Protein AF-A0A6A7C5H7-F1 (afdb_monomer_lite)

Organism: NCBI:txid1314780

Secondary structure (DSSP, 8-state):
---PPPPHHHHHHHHTTS-HHHHHHHHHHHHHHHHHHHHHHHHHTTS--HHHHHHHHHHHHHHHHHHHHHHHHHHHHHHTTPPP----------------

Radius of gyration: 17.86 Å; chains: 1; bounding box: 60×24×42 Å

InterPro domains:
  IPR038966 Translation mach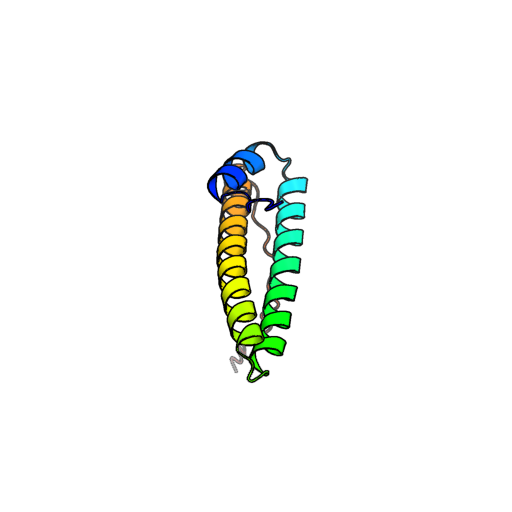inery-associated protein 17 [PTHR40422] (3-91)
  IPR060113 TMA17, alpha-helical domain [PF26729] (8-84)

Foldseek 3Di:
DDPDPQDLVNLLVVLLPDDLVVLVVLLVVLVVLLVVLVVLLVVLVVDPDPVSVVSNVVSVVVNVSSVSSNVSSCVSCVVVVHHDDDPPPPPPPDDPPDDD

Sequence (100 aa):
MSTAPISLQAFGEAITSLTSGNLFAKAAEIDNSLLHLVQSNEILAQEDDDECRLAVKENEELIKTLKKRLNLLQSEVEKRGLKWTEKESVNGEGDEGIHL

Structure (mmCIF, N/CA/C/O backbone):
data_AF-A0A6A7C5H7-F1
#
_entry.id   AF-A0A6A7C5H7-F1
#
loop_
_atom_site.group_PDB
_atom_site.id
_atom_site.type_symbol
_atom_site.label_atom_id
_atom_site.label_alt_id
_atom_site.label_comp_id
_atom_site.label_asym_id
_atom_site.label_entity_id
_atom_site.label_seq_id
_atom_site.pdbx_PDB_ins_code
_atom_site.Cartn_x
_atom_site.Cartn_y
_atom_site.Cartn_z
_atom_site.occupancy
_atom_site.B_iso_or_equiv
_atom_site.auth_seq_id
_atom_site.auth_comp_id
_atom_site.auth_asym_id
_atom_site.auth_atom_id
_atom_site.pdbx_PDB_model_num
ATOM 1 N N . MET A 1 1 ? 21.221 10.457 2.286 1.00 33.41 1 MET A N 1
ATOM 2 C CA . MET A 1 1 ? 20.410 10.295 3.511 1.00 33.41 1 MET A CA 1
ATOM 3 C C . MET A 1 1 ? 19.242 9.390 3.156 1.00 33.41 1 MET A C 1
ATOM 5 O O . MET A 1 1 ? 18.231 9.884 2.679 1.00 33.41 1 MET A O 1
ATOM 9 N N . SER A 1 2 ? 19.407 8.070 3.263 1.00 39.78 2 SER A N 1
ATOM 10 C CA . SER A 1 2 ? 18.315 7.141 2.953 1.00 39.78 2 SER A CA 1
ATOM 11 C C . SER A 1 2 ? 17.324 7.166 4.105 1.00 39.78 2 SER A C 1
ATOM 13 O O . SER A 1 2 ? 17.588 6.615 5.171 1.00 39.78 2 SER A O 1
ATOM 15 N N . THR A 1 3 ? 16.203 7.851 3.902 1.00 44.50 3 THR A N 1
ATOM 16 C CA . THR A 1 3 ? 15.008 7.630 4.711 1.00 44.50 3 THR A CA 1
ATOM 17 C C . THR A 1 3 ? 14.571 6.193 4.438 1.00 44.50 3 THR A C 1
ATOM 19 O O . THR A 1 3 ? 14.085 5.866 3.358 1.00 44.50 3 THR A O 1
ATOM 22 N N . ALA A 1 4 ? 14.915 5.281 5.348 1.00 56.69 4 ALA A N 1
ATOM 23 C CA . ALA A 1 4 ? 14.532 3.888 5.201 1.00 56.69 4 ALA A CA 1
ATOM 24 C C . ALA A 1 4 ? 12.996 3.821 5.195 1.00 56.69 4 ALA A C 1
ATOM 26 O O . ALA A 1 4 ? 12.365 4.432 6.066 1.00 56.69 4 ALA A O 1
ATOM 27 N N . PRO A 1 5 ? 12.375 3.106 4.242 1.00 68.44 5 PRO A N 1
ATOM 28 C CA . PRO A 1 5 ? 10.938 2.904 4.262 1.00 68.44 5 PRO A CA 1
ATOM 29 C C . PRO A 1 5 ? 10.520 2.330 5.618 1.00 68.44 5 PRO A C 1
ATOM 31 O O . PRO A 1 5 ? 11.097 1.349 6.088 1.00 68.44 5 PRO A O 1
ATOM 34 N N . ILE A 1 6 ? 9.516 2.941 6.252 1.00 77.94 6 ILE A N 1
ATOM 35 C CA . ILE A 1 6 ? 8.954 2.455 7.518 1.00 77.94 6 ILE A CA 1
ATOM 36 C C . ILE A 1 6 ? 8.545 0.991 7.315 1.00 77.94 6 ILE A C 1
ATOM 38 O O . ILE A 1 6 ? 7.792 0.682 6.382 1.00 77.94 6 ILE A O 1
ATOM 42 N N . SER A 1 7 ? 9.048 0.087 8.155 1.00 88.50 7 SER A N 1
ATOM 43 C CA . SER A 1 7 ? 8.732 -1.336 8.035 1.00 88.50 7 SER A CA 1
ATOM 44 C C . SER A 1 7 ? 7.225 -1.570 8.177 1.00 88.50 7 SER A C 1
ATOM 46 O O . SER A 1 7 ? 6.503 -0.778 8.788 1.00 88.50 7 SER A O 1
ATOM 48 N N . LEU A 1 8 ? 6.728 -2.676 7.615 1.00 91.12 8 LEU A N 1
ATOM 49 C CA . LEU A 1 8 ? 5.312 -3.032 7.736 1.00 91.12 8 LEU A CA 1
ATOM 50 C C . LEU A 1 8 ? 4.891 -3.184 9.210 1.00 91.12 8 LEU A C 1
ATOM 52 O O . LEU A 1 8 ? 3.791 -2.782 9.576 1.00 91.12 8 LEU A O 1
ATOM 56 N N . GLN A 1 9 ? 5.793 -3.695 10.052 1.00 91.50 9 GLN A N 1
ATOM 57 C CA . GLN A 1 9 ? 5.581 -3.816 11.493 1.00 91.50 9 GLN A CA 1
ATOM 58 C C . GLN A 1 9 ? 5.434 -2.447 12.168 1.00 91.50 9 GLN A C 1
ATOM 60 O O . GLN A 1 9 ? 4.437 -2.208 12.841 1.00 91.50 9 GLN A O 1
ATOM 65 N N . ALA A 1 10 ? 6.380 -1.530 11.941 1.00 93.06 10 ALA A N 1
ATOM 66 C CA . ALA A 1 10 ? 6.328 -0.195 12.535 1.00 93.06 10 ALA A CA 1
ATOM 67 C C . ALA A 1 10 ? 5.088 0.589 12.069 1.00 93.06 10 ALA A C 1
ATOM 69 O O . ALA A 1 10 ? 4.498 1.342 12.840 1.00 93.06 10 ALA A O 1
ATOM 70 N N . PHE A 1 11 ? 4.648 0.377 10.823 1.00 94.81 11 PHE A N 1
ATOM 71 C CA . PHE A 1 11 ? 3.381 0.920 10.336 1.00 94.81 11 PHE A CA 1
ATOM 72 C C . PHE A 1 11 ? 2.183 0.349 11.108 1.00 94.81 11 PHE A C 1
ATOM 74 O O . PHE A 1 11 ? 1.336 1.115 11.560 1.00 94.81 11 PHE A O 1
ATOM 81 N N . GLY A 1 12 ? 2.130 -0.973 11.296 1.00 94.44 12 GLY A N 1
ATOM 82 C CA . GLY A 1 12 ? 1.078 -1.644 12.064 1.00 94.44 12 GLY A CA 1
ATOM 83 C C . GLY A 1 12 ? 0.980 -1.150 13.509 1.00 94.44 12 GLY A C 1
ATOM 84 O O . GLY A 1 12 ? -0.112 -0.885 13.998 1.00 94.44 12 GLY A O 1
ATOM 85 N N . GLU A 1 13 ? 2.115 -0.952 14.176 1.00 94.69 13 GLU A N 1
ATOM 86 C CA . GLU A 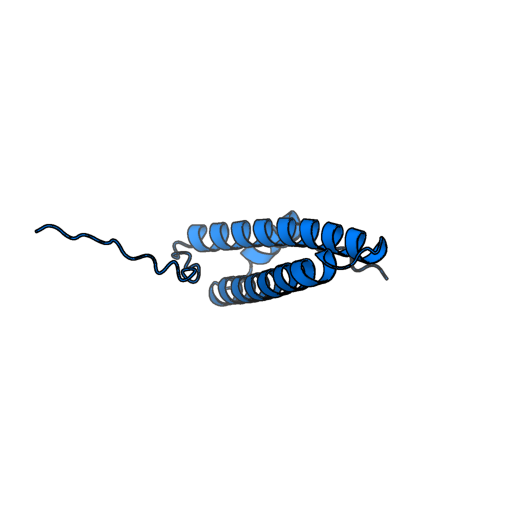1 13 ? 2.156 -0.388 15.529 1.00 94.69 13 GLU A CA 1
ATOM 87 C C . GLU A 1 13 ? 1.639 1.059 15.547 1.00 94.69 13 GLU A C 1
ATOM 89 O O . GLU A 1 13 ? 0.792 1.408 16.373 1.00 94.69 13 GLU A O 1
ATOM 94 N N . ALA A 1 14 ? 2.068 1.888 14.592 1.00 95.19 14 ALA A N 1
ATOM 95 C CA . ALA A 1 14 ? 1.673 3.292 14.521 1.00 95.19 14 ALA A CA 1
ATOM 96 C C . ALA A 1 14 ? 0.160 3.482 14.318 1.00 95.19 14 ALA A C 1
ATOM 98 O O . ALA A 1 14 ? -0.439 4.346 14.968 1.00 95.19 14 ALA A O 1
ATOM 99 N N . ILE A 1 15 ? -0.481 2.672 13.464 1.00 96.31 15 ILE A N 1
ATOM 100 C CA . ILE A 1 15 ? -1.912 2.839 13.157 1.00 96.31 15 ILE A CA 1
ATOM 101 C C . ILE A 1 15 ? -2.825 2.565 14.361 1.00 96.31 15 ILE A C 1
ATOM 103 O O . ILE A 1 15 ? -3.909 3.142 14.435 1.00 96.31 15 ILE A O 1
ATOM 107 N N . THR A 1 16 ? -2.373 1.787 15.353 1.00 95.62 16 THR A N 1
ATOM 108 C CA . THR A 1 16 ? -3.144 1.546 16.589 1.00 95.62 16 THR A CA 1
ATOM 109 C C . THR A 1 16 ? -3.415 2.829 17.380 1.00 95.62 16 THR A C 1
ATOM 111 O O . THR A 1 16 ? -4.428 2.929 18.068 1.00 95.62 16 THR A O 1
ATOM 114 N N . SER A 1 17 ? -2.550 3.840 17.239 1.00 95.12 17 SER A N 1
ATOM 115 C CA . SER A 1 17 ? -2.672 5.140 17.913 1.00 95.12 17 SER A CA 1
ATOM 116 C C . SER A 1 17 ? -3.503 6.175 17.143 1.00 95.12 17 SER A C 1
ATOM 118 O O . SER A 1 17 ? -3.828 7.235 17.680 1.00 95.12 17 SER A O 1
ATOM 120 N N . LEU A 1 18 ? -3.857 5.897 15.884 1.00 94.94 18 LEU A N 1
ATOM 121 C CA . LEU A 1 18 ? -4.602 6.831 15.040 1.00 94.94 18 LEU A CA 1
ATOM 122 C C . LEU A 1 18 ? -6.090 6.842 15.388 1.00 94.94 18 LEU A C 1
ATOM 124 O O . LEU A 1 18 ? -6.649 5.835 15.814 1.00 94.94 18 LEU A O 1
ATOM 128 N N . THR A 1 19 ? -6.768 7.960 15.132 1.00 95.94 19 THR A N 1
ATOM 129 C CA . THR A 1 19 ? -8.237 8.024 15.154 1.00 95.94 19 THR A CA 1
ATOM 130 C C . THR A 1 19 ? -8.821 7.316 13.930 1.00 95.94 19 THR A C 1
ATOM 132 O O . THR A 1 19 ? -8.155 7.183 12.905 1.00 95.94 19 THR A O 1
ATOM 135 N N . SER A 1 20 ? -10.086 6.892 13.994 1.00 92.62 20 SER A N 1
ATOM 136 C CA . SER A 1 20 ? -10.732 6.221 12.856 1.00 92.62 20 SER A CA 1
ATOM 137 C C . SER A 1 20 ? -10.787 7.100 11.602 1.00 92.62 20 SER A C 1
ATOM 139 O O . SER A 1 20 ? -10.561 6.604 10.505 1.00 92.62 20 SER A O 1
ATOM 141 N N . GLY A 1 21 ? -10.992 8.414 11.755 1.00 91.31 21 GLY A N 1
ATOM 142 C CA . GLY A 1 21 ? -10.914 9.360 10.635 1.00 91.31 21 GLY A CA 1
ATOM 143 C C . GLY A 1 21 ? -9.529 9.382 9.982 1.00 91.31 21 GLY A C 1
ATOM 144 O O . GLY A 1 21 ? -9.427 9.349 8.758 1.00 91.31 21 GLY A O 1
ATOM 145 N N . ASN A 1 22 ? -8.462 9.338 10.786 1.00 94.81 22 ASN A N 1
ATOM 146 C CA . ASN A 1 22 ? -7.092 9.287 10.274 1.00 94.81 22 ASN A CA 1
ATOM 147 C C . ASN A 1 22 ? -6.767 7.946 9.598 1.00 94.81 22 ASN A C 1
ATOM 149 O O . ASN A 1 22 ? -5.980 7.931 8.657 1.00 94.81 22 ASN A O 1
ATOM 153 N N . LEU A 1 23 ? -7.375 6.834 10.030 1.00 95.06 23 LEU A N 1
ATOM 154 C CA . LEU A 1 23 ? -7.227 5.542 9.348 1.00 95.06 23 LEU A CA 1
ATOM 155 C C . LEU A 1 23 ? -7.799 5.589 7.929 1.00 95.06 23 LEU A C 1
ATOM 157 O O . LEU A 1 23 ? -7.108 5.212 6.985 1.00 95.06 23 LEU A O 1
ATOM 161 N N . PHE A 1 24 ? -9.021 6.102 7.764 1.00 94.06 24 PHE A N 1
ATOM 162 C CA . PHE A 1 24 ? -9.639 6.243 6.442 1.00 94.06 24 PHE A CA 1
ATOM 163 C C . PHE A 1 24 ? -8.917 7.273 5.568 1.00 94.06 24 PHE A C 1
ATOM 165 O O . PHE A 1 24 ? -8.718 7.030 4.381 1.00 94.06 24 PHE A O 1
ATOM 172 N N . ALA A 1 25 ? -8.461 8.389 6.148 1.00 95.00 25 ALA A N 1
ATOM 173 C CA . ALA A 1 25 ? -7.622 9.345 5.429 1.00 95.00 25 ALA A CA 1
ATOM 174 C C . ALA A 1 25 ? -6.336 8.676 4.921 1.00 95.00 25 ALA A C 1
ATOM 176 O O . ALA A 1 25 ? -5.969 8.838 3.757 1.00 95.00 25 ALA A O 1
ATOM 177 N N . LYS A 1 26 ? -5.696 7.845 5.756 1.00 95.00 26 LYS A N 1
ATOM 178 C CA . LYS A 1 26 ? -4.490 7.120 5.360 1.00 95.00 26 LYS A CA 1
ATOM 179 C C . LYS A 1 26 ? -4.750 6.080 4.274 1.00 95.00 26 LYS A C 1
ATOM 181 O O . LYS A 1 26 ? -3.907 5.908 3.398 1.00 95.00 26 LYS A O 1
ATOM 186 N N . ALA A 1 27 ? -5.898 5.410 4.320 1.00 94.88 27 ALA A N 1
ATOM 187 C CA . ALA A 1 27 ? -6.328 4.495 3.269 1.00 94.88 27 ALA A CA 1
ATOM 188 C C . ALA A 1 27 ? -6.475 5.234 1.931 1.00 94.88 27 ALA A C 1
ATOM 190 O O . ALA A 1 27 ? -5.846 4.846 0.954 1.00 94.88 27 ALA A O 1
ATOM 191 N N . ALA A 1 28 ? -7.176 6.372 1.922 1.00 94.12 28 ALA A N 1
ATOM 192 C CA . ALA A 1 28 ? -7.358 7.184 0.720 1.00 94.12 28 ALA A CA 1
ATOM 193 C C . ALA A 1 28 ? -6.028 7.698 0.131 1.00 94.12 28 ALA A C 1
ATOM 195 O O . ALA A 1 28 ? -5.853 7.713 -1.086 1.00 94.12 28 ALA A O 1
ATOM 196 N N . GLU A 1 29 ? -5.065 8.093 0.972 1.00 95.12 29 GLU A N 1
ATOM 197 C CA . GLU A 1 29 ? -3.709 8.446 0.522 1.00 95.12 29 GLU A CA 1
ATOM 198 C C . GLU A 1 29 ? -3.000 7.272 -0.170 1.00 95.12 29 GLU A C 1
ATOM 200 O O . GLU A 1 29 ? -2.336 7.453 -1.197 1.00 95.12 29 GLU A O 1
ATOM 205 N N . ILE A 1 30 ? -3.118 6.069 0.402 1.00 94.88 30 ILE A N 1
ATOM 206 C CA . ILE A 1 30 ? -2.511 4.855 -0.146 1.00 94.88 30 ILE A CA 1
ATOM 207 C C . ILE A 1 30 ? -3.178 4.477 -1.469 1.00 94.88 30 ILE A C 1
ATOM 209 O O . ILE A 1 30 ? -2.460 4.187 -2.423 1.00 94.88 30 ILE A O 1
ATOM 213 N N . ASP A 1 31 ? -4.504 4.545 -1.562 1.00 94.88 31 ASP A N 1
ATOM 214 C CA . ASP A 1 31 ? -5.245 4.254 -2.794 1.00 94.88 31 ASP A CA 1
ATOM 215 C C . ASP A 1 31 ? -4.858 5.206 -3.928 1.00 94.88 31 ASP A C 1
ATOM 217 O O . ASP A 1 31 ? -4.582 4.767 -5.044 1.00 94.88 31 ASP A O 1
ATOM 221 N N . AS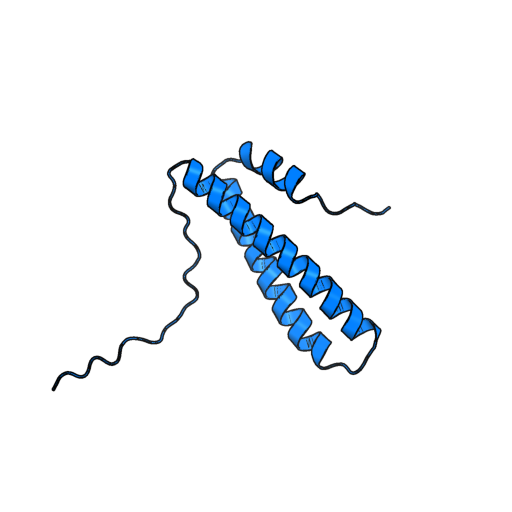N A 1 32 ? -4.741 6.506 -3.636 1.00 94.50 32 ASN A N 1
ATOM 222 C CA . ASN A 1 32 ? -4.261 7.482 -4.616 1.00 94.50 32 ASN A CA 1
ATOM 223 C C . ASN A 1 32 ? -2.831 7.160 -5.072 1.00 94.50 32 ASN A C 1
ATOM 225 O O . ASN A 1 32 ? -2.518 7.226 -6.259 1.00 94.50 32 ASN A O 1
ATOM 229 N N . SER A 1 33 ? -1.959 6.773 -4.136 1.00 94.62 33 SER A N 1
ATOM 230 C CA . SER A 1 33 ? -0.582 6.384 -4.457 1.00 94.62 33 SER A CA 1
ATOM 231 C C . SER A 1 33 ? -0.538 5.130 -5.336 1.00 94.62 33 SER A C 1
ATOM 233 O O . SER A 1 33 ? 0.238 5.074 -6.285 1.00 94.62 33 SER A O 1
ATOM 235 N N . LEU A 1 34 ? -1.386 4.137 -5.051 1.00 94.62 34 LEU A N 1
ATOM 236 C CA . LEU A 1 34 ? -1.517 2.919 -5.850 1.00 94.62 34 LEU A CA 1
ATOM 237 C C . LEU A 1 34 ? -1.991 3.228 -7.270 1.00 94.62 34 LEU A C 1
ATOM 239 O O . LEU A 1 34 ? -1.385 2.730 -8.215 1.00 94.62 34 LEU A O 1
ATOM 243 N N . LEU A 1 35 ? -3.020 4.067 -7.420 1.00 95.38 35 LEU A N 1
ATOM 244 C CA . LEU A 1 35 ? -3.520 4.497 -8.726 1.00 95.38 35 LEU A CA 1
ATOM 245 C C . LEU A 1 35 ? -2.396 5.111 -9.567 1.00 95.38 35 LEU A C 1
ATOM 247 O O . LEU A 1 35 ? -2.168 4.687 -10.699 1.00 95.38 35 LEU A O 1
ATOM 251 N N . HIS A 1 36 ? -1.657 6.062 -8.994 1.00 95.31 36 HIS A N 1
ATOM 252 C CA . HIS A 1 36 ? -0.560 6.719 -9.696 1.00 95.31 36 HIS A CA 1
ATOM 253 C C . HIS A 1 36 ? 0.589 5.763 -10.037 1.00 95.31 36 HIS A C 1
ATOM 255 O O . HIS A 1 36 ? 1.149 5.862 -11.125 1.00 95.31 36 HIS A O 1
ATOM 261 N N . LEU A 1 37 ? 0.934 4.822 -9.152 1.00 95.81 37 LEU A N 1
ATOM 262 C CA . LEU A 1 37 ? 1.987 3.836 -9.421 1.00 95.81 37 LEU A CA 1
ATOM 263 C C . LEU A 1 37 ? 1.601 2.870 -10.545 1.00 95.81 37 LEU A C 1
ATOM 265 O O . LEU A 1 37 ? 2.438 2.564 -11.387 1.00 95.81 37 LEU A O 1
ATOM 269 N N . VAL A 1 38 ? 0.345 2.415 -10.581 1.00 95.31 38 VAL A N 1
ATOM 270 C CA . VAL A 1 38 ? -0.150 1.541 -11.655 1.00 95.31 38 VAL A CA 1
ATOM 271 C C . VAL A 1 38 ? -0.112 2.272 -12.996 1.00 95.31 38 VAL A C 1
ATOM 273 O O . VAL A 1 38 ? 0.480 1.759 -13.939 1.00 95.31 38 VAL A O 1
ATOM 276 N N . GLN A 1 39 ? -0.635 3.499 -13.055 1.00 95.81 39 GLN A N 1
ATOM 277 C CA . GLN A 1 39 ? -0.601 4.323 -14.270 1.00 95.81 39 GLN A CA 1
ATOM 278 C C . GLN A 1 39 ? 0.832 4.631 -14.728 1.00 95.81 39 GLN A C 1
ATOM 280 O O . GLN A 1 39 ? 1.140 4.565 -15.914 1.00 95.81 39 GLN A O 1
ATOM 285 N N . SER A 1 40 ? 1.729 4.944 -13.788 1.00 95.50 40 SER A N 1
ATOM 286 C CA . SER A 1 40 ? 3.147 5.169 -14.085 1.00 95.50 40 SER A CA 1
ATOM 287 C C . SER A 1 40 ? 3.794 3.913 -14.673 1.00 95.50 40 SER A C 1
ATOM 289 O O . SER A 1 40 ? 4.497 3.993 -15.677 1.00 95.50 40 SER A O 1
ATOM 291 N N . ASN A 1 41 ? 3.509 2.737 -14.108 1.00 96.12 41 ASN A N 1
ATOM 292 C CA . ASN A 1 41 ? 4.035 1.471 -14.613 1.00 96.12 41 ASN A CA 1
ATOM 293 C C . ASN A 1 41 ? 3.522 1.131 -16.015 1.00 96.12 41 ASN A C 1
ATOM 295 O O . ASN A 1 41 ? 4.299 0.627 -16.817 1.00 96.12 41 ASN A O 1
ATOM 299 N N . GLU A 1 42 ? 2.257 1.420 -16.330 1.00 96.12 42 GLU A N 1
ATOM 300 C CA . GLU A 1 42 ? 1.711 1.229 -17.682 1.00 96.12 42 GLU A CA 1
ATOM 301 C C . GLU A 1 42 ? 2.464 2.054 -18.731 1.00 96.12 42 GLU A C 1
ATOM 303 O O . GLU A 1 42 ? 2.663 1.591 -19.853 1.00 96.12 42 GLU A O 1
ATOM 308 N N . ILE A 1 43 ? 2.902 3.262 -18.370 1.00 95.50 43 ILE A N 1
ATOM 309 C CA . ILE A 1 43 ? 3.699 4.128 -19.245 1.00 95.50 43 ILE A CA 1
ATOM 310 C C . ILE A 1 43 ? 5.135 3.600 -19.336 1.00 95.50 43 ILE A C 1
ATOM 312 O O . ILE A 1 43 ? 5.626 3.352 -20.431 1.00 95.50 43 ILE A O 1
ATOM 316 N N . LEU A 1 44 ? 5.790 3.361 -18.196 1.00 94.31 44 LEU A N 1
ATOM 317 C CA . LEU A 1 44 ? 7.188 2.916 -18.147 1.00 94.31 44 LEU A CA 1
ATOM 318 C C . LEU A 1 44 ? 7.407 1.545 -18.801 1.00 94.31 44 LEU A C 1
ATOM 320 O O . LEU A 1 44 ? 8.475 1.293 -19.347 1.00 94.31 44 LEU A O 1
ATOM 324 N N . ALA A 1 45 ? 6.410 0.659 -18.771 1.00 93.12 45 ALA A N 1
ATOM 325 C CA . ALA A 1 45 ? 6.494 -0.662 -19.392 1.00 93.12 45 ALA A CA 1
ATOM 326 C C . ALA A 1 45 ? 6.460 -0.630 -20.931 1.00 93.12 45 ALA A C 1
ATOM 328 O O . ALA A 1 45 ? 6.735 -1.653 -21.556 1.00 93.12 45 ALA A O 1
ATOM 329 N N . GLN A 1 46 ? 6.106 0.506 -21.543 1.00 94.62 46 GLN A N 1
ATOM 330 C CA . GLN A 1 46 ? 6.141 0.683 -23.000 1.00 94.62 46 GLN A CA 1
ATOM 331 C C . GLN A 1 46 ? 7.538 1.063 -23.513 1.00 94.62 46 GLN A C 1
ATOM 333 O O . GLN A 1 46 ? 7.797 0.944 -24.709 1.00 94.62 46 GLN A O 1
ATOM 338 N N . GLU A 1 47 ? 8.433 1.489 -22.623 1.00 91.69 47 GLU A N 1
ATOM 339 C CA . GLU A 1 47 ? 9.794 1.896 -22.959 1.00 91.69 47 GLU A CA 1
ATOM 340 C C . GLU A 1 47 ? 10.739 0.680 -22.980 1.00 91.69 47 GLU A C 1
ATOM 342 O O . GLU A 1 47 ? 10.768 -0.125 -22.045 1.00 91.69 47 GLU A O 1
ATOM 347 N N . ASP A 1 48 ? 11.558 0.546 -24.028 1.00 87.69 48 ASP A N 1
ATOM 348 C CA . ASP A 1 48 ? 12.573 -0.518 -24.138 1.00 87.69 48 ASP A CA 1
ATOM 349 C C . ASP A 1 48 ? 13.912 -0.084 -23.524 1.00 87.69 48 ASP A C 1
ATOM 351 O O . ASP A 1 48 ? 14.953 -0.045 -24.178 1.00 87.69 48 ASP A O 1
ATOM 355 N N . ASP A 1 49 ? 13.864 0.296 -22.250 1.00 94.88 49 ASP A N 1
ATOM 356 C CA . ASP A 1 49 ? 15.013 0.806 -21.509 1.00 94.88 49 ASP A CA 1
ATOM 357 C C . ASP A 1 49 ? 15.188 0.079 -20.162 1.00 94.88 49 ASP A C 1
ATOM 359 O O . ASP A 1 49 ? 14.227 -0.224 -19.448 1.00 94.88 49 ASP A O 1
ATOM 363 N N . ASP A 1 50 ? 16.439 -0.238 -19.819 1.00 94.56 50 ASP A N 1
ATOM 364 C CA . ASP A 1 50 ? 16.802 -0.994 -18.616 1.00 94.56 50 ASP A CA 1
ATOM 365 C C . ASP A 1 50 ? 16.433 -0.244 -17.326 1.00 94.56 50 ASP A C 1
ATOM 367 O O . ASP A 1 50 ? 16.017 -0.877 -16.349 1.00 94.56 50 ASP A O 1
ATOM 371 N N . GLU A 1 51 ? 16.557 1.088 -17.318 1.00 94.88 51 GLU A N 1
ATOM 372 C CA . GLU A 1 51 ? 16.185 1.940 -16.186 1.00 94.88 51 GLU A CA 1
ATOM 373 C C . GLU A 1 51 ? 14.666 1.928 -15.999 1.00 94.88 51 GLU A C 1
ATOM 375 O O . GLU A 1 51 ? 14.184 1.720 -14.883 1.00 94.88 51 GLU A O 1
ATOM 380 N N . CYS A 1 52 ? 13.906 2.025 -17.094 1.00 95.38 52 CYS A N 1
ATOM 381 C CA . CYS A 1 52 ? 12.446 1.922 -17.067 1.00 95.38 52 CYS A CA 1
ATOM 382 C C . CYS A 1 52 ? 11.979 0.558 -16.533 1.00 95.38 52 CYS A C 1
ATOM 384 O O . CYS A 1 52 ? 11.109 0.494 -15.659 1.00 95.38 52 CYS A O 1
ATOM 386 N N . ARG A 1 53 ? 12.605 -0.545 -16.969 1.00 95.06 53 ARG A N 1
ATOM 387 C CA . ARG A 1 53 ? 12.289 -1.890 -16.453 1.00 95.06 53 ARG A CA 1
ATOM 388 C C . ARG A 1 53 ? 12.620 -2.047 -14.970 1.00 95.06 53 ARG A C 1
ATOM 390 O O . ARG A 1 53 ? 11.870 -2.702 -14.241 1.00 95.06 53 ARG A O 1
ATOM 397 N N . LEU A 1 54 ? 13.726 -1.462 -14.509 1.00 96.00 54 LEU A N 1
ATOM 398 C CA . LEU A 1 54 ? 14.076 -1.465 -13.090 1.00 96.00 54 LEU A CA 1
ATOM 399 C C . LEU A 1 54 ? 13.064 -0.651 -12.273 1.00 96.00 54 LEU A C 1
ATOM 401 O O . LEU A 1 54 ? 12.580 -1.148 -11.257 1.00 96.00 54 LEU A O 1
ATOM 405 N N . ALA A 1 55 ? 12.683 0.534 -12.752 1.00 95.44 55 ALA A N 1
ATOM 406 C CA . ALA A 1 55 ? 11.702 1.397 -12.102 1.00 95.44 55 ALA A CA 1
ATOM 407 C C . ALA A 1 55 ? 10.333 0.712 -11.960 1.00 95.44 55 ALA A C 1
ATOM 409 O O . ALA A 1 55 ? 9.736 0.745 -10.882 1.00 95.44 55 ALA A O 1
ATOM 410 N N . VAL A 1 56 ? 9.859 0.015 -13.001 1.00 96.00 56 VAL A N 1
ATOM 411 C CA . VAL A 1 56 ? 8.625 -0.789 -12.928 1.00 96.00 56 VAL A CA 1
ATOM 412 C C . VAL A 1 56 ? 8.728 -1.837 -11.821 1.00 96.00 56 VAL A C 1
ATOM 414 O O . VAL A 1 56 ? 7.830 -1.935 -10.984 1.00 96.00 56 VAL A O 1
ATOM 417 N N . LYS A 1 57 ? 9.838 -2.580 -11.762 1.00 96.12 57 LYS A N 1
ATOM 418 C CA . LYS A 1 57 ? 10.057 -3.619 -10.747 1.00 96.12 57 LYS A CA 1
ATOM 419 C C . LYS A 1 57 ? 10.086 -3.050 -9.324 1.00 96.12 57 LYS A C 1
ATOM 421 O O . LYS A 1 57 ? 9.524 -3.648 -8.407 1.00 96.12 57 LYS A O 1
ATOM 426 N N . GLU A 1 58 ? 10.721 -1.900 -9.121 1.00 95.31 58 GLU A N 1
ATOM 427 C CA . GLU A 1 58 ? 10.740 -1.219 -7.821 1.00 95.31 58 GLU A CA 1
ATOM 428 C C . GLU A 1 58 ? 9.341 -0.733 -7.416 1.00 95.31 58 GLU A C 1
ATOM 430 O O . GLU A 1 58 ? 8.907 -0.947 -6.277 1.00 95.31 58 GLU A O 1
ATOM 435 N N . ASN A 1 59 ? 8.592 -0.164 -8.363 1.00 95.44 59 ASN A N 1
ATOM 436 C CA . ASN A 1 59 ? 7.210 0.256 -8.152 1.00 95.44 59 ASN A CA 1
ATOM 437 C C . ASN A 1 59 ? 6.296 -0.931 -7.824 1.00 95.44 59 ASN A C 1
ATOM 439 O O . ASN A 1 59 ? 5.438 -0.813 -6.953 1.00 95.44 59 ASN A O 1
ATOM 443 N N . GLU A 1 60 ? 6.483 -2.093 -8.455 1.00 96.19 60 GLU A N 1
ATOM 444 C CA . GLU A 1 60 ? 5.729 -3.313 -8.138 1.00 96.19 60 GLU A CA 1
ATOM 445 C C . GLU A 1 60 ? 5.955 -3.784 -6.693 1.00 96.19 60 GLU A C 1
ATOM 447 O O . GLU A 1 60 ? 5.001 -4.165 -6.004 1.00 96.19 60 GLU A O 1
ATOM 452 N N . GLU A 1 61 ? 7.191 -3.731 -6.192 1.00 95.00 61 GLU A N 1
ATOM 453 C CA . GLU A 1 61 ? 7.493 -4.052 -4.790 1.00 95.00 61 GLU A CA 1
ATOM 454 C C . GLU A 1 61 ? 6.886 -3.026 -3.819 1.00 95.00 61 GLU A C 1
ATOM 456 O O . GLU A 1 61 ? 6.364 -3.386 -2.750 1.00 95.00 61 GLU A O 1
ATOM 461 N N . LEU A 1 62 ? 6.866 -1.749 -4.208 1.00 94.06 62 LEU A N 1
ATOM 462 C CA . LEU A 1 62 ? 6.181 -0.706 -3.451 1.00 94.06 62 LEU A CA 1
ATOM 463 C C . LEU A 1 62 ? 4.662 -0.933 -3.430 1.00 94.06 62 LEU A C 1
ATOM 465 O O . LEU A 1 62 ? 4.065 -0.895 -2.354 1.00 94.06 62 LEU A O 1
ATOM 469 N N . ILE A 1 63 ? 4.045 -1.256 -4.570 1.00 95.12 63 ILE A N 1
ATOM 470 C CA . ILE A 1 63 ? 2.620 -1.605 -4.689 1.00 95.12 63 ILE A CA 1
ATOM 471 C C . ILE A 1 63 ? 2.280 -2.776 -3.760 1.00 95.12 63 ILE A C 1
ATOM 473 O O . ILE A 1 63 ? 1.315 -2.697 -2.995 1.00 95.12 63 ILE A O 1
ATOM 477 N N . LYS A 1 64 ? 3.082 -3.852 -3.760 1.00 95.31 64 LYS A N 1
ATOM 478 C CA . LYS A 1 64 ? 2.894 -4.995 -2.844 1.00 95.31 64 LYS A CA 1
ATOM 479 C C . LYS A 1 64 ? 2.936 -4.552 -1.382 1.00 95.31 64 LYS A C 1
ATOM 481 O O . LYS A 1 64 ? 2.135 -5.015 -0.569 1.00 95.31 64 LYS A O 1
ATOM 486 N N . THR A 1 65 ? 3.853 -3.654 -1.035 1.00 94.62 65 THR A N 1
ATOM 487 C CA . THR A 1 65 ? 3.986 -3.122 0.327 1.00 94.62 65 THR A CA 1
ATOM 488 C C . THR A 1 65 ? 2.796 -2.244 0.719 1.00 94.62 65 THR A C 1
ATOM 490 O O . THR A 1 65 ? 2.266 -2.389 1.820 1.00 94.62 65 THR A O 1
ATOM 493 N N . LEU A 1 66 ? 2.336 -1.370 -0.176 1.00 94.50 66 LEU A N 1
ATOM 494 C CA . LEU A 1 66 ? 1.177 -0.505 0.041 1.00 94.50 66 LEU A CA 1
ATOM 495 C C . LEU A 1 66 ? -0.117 -1.310 0.216 1.00 94.50 66 LEU A C 1
ATOM 497 O O . LEU A 1 66 ? -0.857 -1.050 1.161 1.00 94.50 66 LEU A O 1
ATOM 501 N N . LYS A 1 67 ? -0.334 -2.358 -0.589 1.00 96.00 67 LYS A N 1
ATOM 502 C CA . LYS A 1 67 ? -1.467 -3.288 -0.416 1.00 96.00 67 LYS A CA 1
ATOM 503 C C . LYS A 1 67 ? -1.450 -3.974 0.953 1.00 96.00 67 LYS A C 1
ATOM 505 O O . LYS A 1 67 ? -2.471 -4.043 1.628 1.00 96.00 67 LYS A O 1
ATOM 510 N N . LYS A 1 68 ? -0.277 -4.415 1.427 1.00 96.75 68 LYS A N 1
ATOM 511 C CA . LYS A 1 68 ? -0.140 -4.972 2.787 1.00 96.75 68 LYS A CA 1
ATOM 512 C C . LYS A 1 68 ? -0.488 -3.946 3.869 1.00 96.75 68 LYS A C 1
ATOM 514 O O . LYS A 1 68 ? -1.081 -4.311 4.879 1.00 96.75 68 LYS A O 1
ATOM 519 N N . ARG A 1 69 ? -0.133 -2.672 3.676 1.00 96.25 69 ARG A N 1
ATOM 520 C CA . ARG A 1 69 ? -0.506 -1.591 4.602 1.00 96.25 69 ARG A CA 1
ATOM 521 C C . ARG A 1 69 ? -2.011 -1.324 4.596 1.00 96.25 69 ARG A C 1
ATOM 523 O O . ARG A 1 69 ? -2.562 -1.097 5.669 1.00 96.25 69 ARG A O 1
ATOM 530 N N . LEU A 1 70 ? -2.670 -1.408 3.440 1.00 95.88 70 LEU A N 1
ATOM 531 C CA . LEU A 1 70 ? -4.127 -1.296 3.343 1.00 95.88 70 LEU A CA 1
ATOM 532 C C . LEU A 1 70 ? -4.824 -2.406 4.144 1.00 95.88 70 LEU A C 1
ATOM 534 O O . LEU A 1 70 ? -5.690 -2.110 4.960 1.00 95.88 70 LEU A O 1
ATOM 538 N N . ASN A 1 71 ? -4.345 -3.650 4.038 1.00 96.19 71 ASN A N 1
ATOM 539 C CA . ASN A 1 71 ? -4.863 -4.769 4.837 1.00 96.19 71 ASN A CA 1
ATOM 540 C C . ASN A 1 71 ? -4.721 -4.539 6.353 1.00 96.19 71 ASN A C 1
ATOM 542 O O . ASN A 1 71 ? -5.598 -4.923 7.128 1.00 96.19 71 ASN A O 1
ATOM 546 N N . LEU A 1 72 ? -3.625 -3.910 6.797 1.00 96.88 72 LEU A N 1
ATOM 547 C CA . LEU A 1 72 ? -3.450 -3.546 8.208 1.00 96.88 72 LEU A CA 1
ATOM 548 C C . LEU A 1 72 ? -4.442 -2.463 8.644 1.00 96.88 72 LEU A C 1
ATOM 550 O O . LEU A 1 72 ? -5.000 -2.563 9.735 1.00 96.88 72 LEU A O 1
ATOM 554 N N . LEU A 1 73 ? -4.684 -1.454 7.801 1.00 96.19 73 LEU A N 1
ATOM 555 C CA . LEU A 1 73 ? -5.686 -0.419 8.069 1.00 96.19 73 LEU A CA 1
ATOM 556 C C . LEU A 1 73 ? -7.089 -1.023 8.164 1.00 96.19 73 LEU A C 1
ATOM 558 O O . LEU A 1 73 ? -7.798 -0.728 9.123 1.00 96.19 73 LEU A O 1
ATOM 562 N N . GLN A 1 74 ? -7.454 -1.901 7.228 1.00 95.81 74 GLN A N 1
ATOM 563 C CA . GLN A 1 74 ? -8.722 -2.625 7.255 1.00 95.81 74 GLN A CA 1
ATOM 564 C C . GLN A 1 74 ? -8.881 -3.419 8.551 1.00 95.81 74 GLN A C 1
ATOM 566 O O . GLN A 1 74 ? -9.864 -3.233 9.266 1.00 95.81 74 GLN A O 1
ATOM 571 N N . SER A 1 75 ? -7.880 -4.232 8.894 1.00 96.25 75 SER A N 1
ATOM 572 C CA . SER A 1 75 ? -7.902 -5.050 10.111 1.00 96.25 75 SER A CA 1
ATOM 573 C C . SER A 1 75 ? -8.084 -4.194 11.369 1.00 96.25 75 SER A C 1
ATOM 575 O O . SER A 1 75 ? -8.821 -4.565 12.278 1.00 96.25 75 SER A O 1
ATOM 577 N N . GLU A 1 76 ? -7.431 -3.030 11.433 1.00 96.94 76 GLU A N 1
ATOM 578 C CA . GLU A 1 76 ? -7.544 -2.115 12.571 1.00 96.94 76 GLU A CA 1
ATOM 579 C C . GLU A 1 76 ? -8.908 -1.401 12.619 1.00 96.94 76 GLU A C 1
ATOM 581 O O . GLU A 1 76 ? -9.459 -1.215 13.704 1.00 96.94 76 GLU A O 1
ATOM 586 N N . VAL A 1 77 ? -9.495 -1.041 11.472 1.00 95.94 77 VAL A N 1
ATOM 587 C CA . VAL A 1 77 ? -10.862 -0.490 11.389 1.00 95.94 77 VAL A CA 1
ATOM 588 C C . VAL A 1 77 ? -11.891 -1.522 11.859 1.00 95.94 77 VAL A C 1
ATOM 590 O O . VAL A 1 77 ? -12.726 -1.214 12.713 1.00 95.94 77 VAL A O 1
ATOM 593 N N . GLU A 1 78 ? -11.798 -2.756 11.368 1.00 95.19 78 GLU A N 1
ATOM 594 C CA . GLU A 1 78 ? -12.704 -3.852 11.725 1.00 95.19 78 GLU A CA 1
ATOM 595 C C . GLU A 1 78 ? -12.568 -4.242 13.202 1.00 95.19 78 GLU A C 1
ATOM 597 O O . GLU A 1 78 ? -13.569 -4.429 13.896 1.00 95.19 78 GLU A O 1
ATOM 602 N N . LYS A 1 79 ? -11.340 -4.255 13.738 1.00 95.69 79 LYS A N 1
ATOM 603 C CA . LYS A 1 79 ? -11.070 -4.467 15.169 1.00 95.69 79 LYS A CA 1
ATOM 604 C C . LYS A 1 79 ? -11.748 -3.425 16.064 1.00 95.69 79 LYS A C 1
ATOM 606 O O . LYS A 1 79 ? -12.080 -3.724 17.209 1.00 95.69 79 LYS A O 1
ATOM 611 N N . ARG A 1 80 ? -11.978 -2.211 15.556 1.00 95.06 80 ARG A N 1
ATOM 612 C CA . ARG A 1 80 ? -12.705 -1.139 16.261 1.00 95.06 80 ARG A CA 1
ATOM 613 C C . ARG A 1 80 ? -14.226 -1.250 16.125 1.00 95.06 80 ARG A C 1
ATOM 615 O O . ARG A 1 80 ? -14.935 -0.374 16.612 1.00 95.06 80 ARG A O 1
ATOM 622 N N . GLY A 1 81 ? -14.729 -2.297 15.468 1.00 94.62 81 GLY A N 1
ATOM 623 C CA . GLY A 1 81 ? -16.154 -2.508 15.216 1.00 94.62 81 GLY A CA 1
ATOM 624 C C . GLY A 1 81 ? -16.727 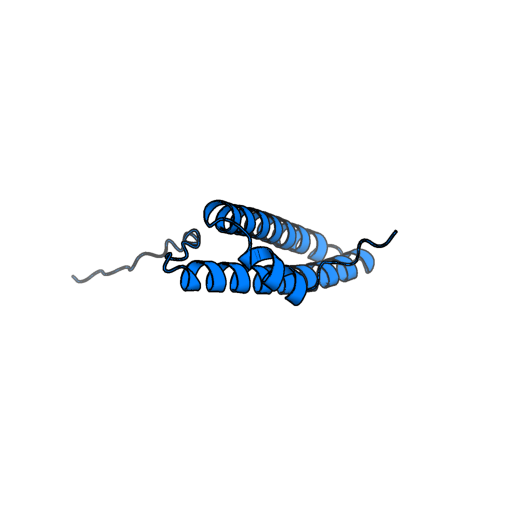-1.603 14.124 1.00 94.62 81 GLY A C 1
ATOM 625 O O . GLY A 1 81 ? -17.945 -1.475 14.013 1.00 94.62 81 GLY A O 1
ATOM 626 N N . LEU A 1 82 ? -15.871 -0.953 13.332 1.00 93.19 82 LEU A N 1
ATOM 627 C CA . LEU A 1 82 ? -16.285 -0.133 12.200 1.00 93.19 82 LEU A CA 1
ATOM 628 C C . LEU A 1 82 ? -16.286 -0.977 10.927 1.00 93.19 82 LEU A C 1
ATOM 630 O O . LEU A 1 82 ? -15.438 -1.847 10.741 1.00 93.19 82 LEU A O 1
ATOM 634 N N . LYS A 1 83 ? -17.227 -0.696 10.024 1.00 90.81 83 LYS A N 1
ATOM 635 C CA . LYS A 1 83 ? -17.244 -1.329 8.706 1.00 90.81 83 LYS A CA 1
ATOM 636 C C . LYS A 1 83 ? -16.168 -0.690 7.832 1.00 90.81 83 LYS A C 1
ATOM 638 O O . LYS A 1 83 ? -16.167 0.528 7.643 1.00 90.81 83 LYS A O 1
ATOM 643 N N . TRP A 1 84 ? -15.285 -1.511 7.278 1.00 91.19 84 TRP A N 1
ATOM 644 C CA . TRP A 1 84 ? -14.405 -1.074 6.206 1.00 91.19 84 TRP A CA 1
ATOM 645 C C . TRP A 1 84 ? -15.249 -0.728 4.976 1.00 91.19 84 TRP A C 1
ATOM 647 O O . TRP A 1 84 ? -16.070 -1.525 4.520 1.00 91.19 84 TRP A O 1
ATOM 657 N N . THR A 1 85 ? -15.100 0.499 4.487 1.00 79.75 85 THR A N 1
ATOM 658 C CA . THR A 1 85 ? -15.770 0.969 3.274 1.00 79.75 85 THR A CA 1
ATOM 659 C C . THR A 1 85 ? -14.691 1.206 2.240 1.00 79.75 85 THR A C 1
ATOM 661 O O . THR A 1 85 ? -14.185 2.312 2.075 1.00 79.75 85 THR A O 1
ATOM 664 N N . GLU A 1 86 ? -14.281 0.125 1.582 1.00 64.50 86 GLU A N 1
ATOM 665 C CA . GLU A 1 86 ? -13.600 0.268 0.304 1.00 64.50 86 GLU A CA 1
ATOM 666 C C . GLU A 1 86 ? -14.533 1.059 -0.610 1.00 64.50 86 GLU A C 1
ATOM 668 O O . GLU A 1 86 ? -15.737 0.783 -0.662 1.00 64.50 86 GLU A O 1
ATOM 673 N N . LYS A 1 87 ? -14.002 2.085 -1.288 1.00 55.50 87 LYS A N 1
ATOM 674 C CA . LYS A 1 87 ? -14.722 2.665 -2.419 1.00 55.50 87 LYS A CA 1
ATOM 675 C C . LYS A 1 87 ? -15.004 1.489 -3.335 1.00 55.50 87 LYS A C 1
ATOM 677 O O . LYS A 1 87 ? -14.052 0.876 -3.807 1.00 55.50 87 LYS A O 1
ATOM 682 N N . GLU A 1 88 ? -16.276 1.145 -3.514 1.00 40.50 88 GLU A N 1
ATOM 683 C CA . GLU A 1 88 ? -16.677 0.182 -4.526 1.00 40.50 88 GLU A CA 1
ATOM 684 C C . GLU A 1 88 ? -15.977 0.615 -5.812 1.00 40.50 88 GLU A C 1
ATOM 686 O O . GLU A 1 88 ? -16.274 1.676 -6.369 1.00 40.50 88 GLU A O 1
ATOM 691 N N . SER A 1 89 ? -14.978 -0.159 -6.241 1.00 38.06 89 SER A N 1
ATOM 692 C CA . SER A 1 89 ? -14.562 -0.157 -7.631 1.00 38.06 89 SER A CA 1
ATOM 693 C C . SER A 1 89 ? -15.868 -0.274 -8.396 1.00 38.06 89 SER A C 1
ATOM 695 O O . SER A 1 89 ? -16.596 -1.241 -8.177 1.00 38.06 89 SER A O 1
ATOM 697 N N . VAL A 1 90 ? -16.224 0.741 -9.185 1.00 37.47 90 VAL A N 1
ATOM 698 C CA . VAL A 1 90 ? -17.349 0.661 -10.113 1.00 37.47 90 VAL A CA 1
ATOM 699 C C . VAL A 1 90 ? -17.118 -0.596 -10.949 1.00 37.47 90 VAL A C 1
ATOM 701 O O . VAL A 1 90 ? -16.346 -0.595 -11.897 1.00 37.47 90 VAL A O 1
ATOM 704 N N . ASN A 1 91 ? -17.741 -1.694 -10.538 1.00 36.22 91 ASN A N 1
ATOM 705 C CA . ASN A 1 91 ? -17.931 -2.879 -11.343 1.00 36.22 91 ASN A CA 1
ATOM 706 C C . ASN A 1 91 ? -19.390 -2.814 -11.772 1.00 36.22 91 ASN A C 1
ATOM 708 O O . ASN A 1 91 ? -20.267 -3.485 -11.235 1.00 36.22 91 ASN A O 1
ATOM 712 N N . GLY A 1 92 ? -19.651 -1.867 -12.671 1.00 40.06 92 GLY A N 1
ATOM 713 C CA . GLY A 1 92 ? -20.911 -1.766 -13.381 1.00 40.06 92 GLY A CA 1
ATOM 714 C C . GLY A 1 92 ? -20.948 -2.814 -14.481 1.00 40.06 92 GLY A C 1
ATOM 715 O O . GLY A 1 92 ? -20.810 -2.469 -15.644 1.00 40.06 92 GLY A O 1
ATOM 716 N N . GLU A 1 93 ? -21.148 -4.072 -14.108 1.00 38.97 93 GLU A N 1
ATOM 717 C CA . GLU A 1 93 ? -21.718 -5.081 -14.998 1.00 38.97 93 GLU A CA 1
ATOM 718 C C . GLU A 1 93 ? -22.919 -5.669 -14.261 1.00 38.97 93 GLU A C 1
ATOM 720 O O . GLU A 1 93 ? -22.825 -6.617 -13.483 1.00 38.97 93 GLU A O 1
ATOM 725 N N . GLY A 1 94 ? -24.045 -4.972 -14.422 1.00 39.38 94 GLY A N 1
ATOM 726 C CA . GLY A 1 94 ? -25.342 -5.419 -13.950 1.00 39.38 94 GLY A CA 1
ATOM 727 C C . GLY A 1 94 ? -25.786 -6.636 -14.748 1.00 39.38 94 GLY A C 1
ATOM 728 O O . GLY A 1 94 ? -25.967 -6.556 -15.956 1.00 39.38 94 GLY A O 1
ATOM 729 N N . ASP A 1 95 ? -25.919 -7.747 -14.035 1.00 40.56 95 ASP A N 1
ATOM 730 C CA . ASP A 1 95 ? -27.020 -8.708 -14.106 1.00 40.56 95 ASP A CA 1
ATOM 731 C C . ASP A 1 95 ? -28.044 -8.438 -15.235 1.00 40.56 95 ASP A C 1
ATOM 733 O O . ASP A 1 95 ? -29.052 -7.757 -15.035 1.00 40.56 95 ASP A O 1
ATOM 737 N N . GLU A 1 96 ? -27.817 -8.992 -16.432 1.00 42.47 96 GLU A N 1
ATOM 738 C CA . GLU A 1 96 ? -28.885 -9.156 -17.426 1.00 42.47 96 GLU A CA 1
ATOM 739 C C . GLU A 1 96 ? -29.750 -10.361 -17.039 1.00 42.47 96 GLU A C 1
ATOM 741 O O . GLU A 1 96 ? -29.731 -11.428 -17.654 1.00 42.47 96 GLU A O 1
ATOM 746 N N . GLY A 1 97 ? -30.552 -10.167 -15.995 1.00 42.66 97 GLY A N 1
ATOM 747 C CA . GLY A 1 97 ? -31.770 -10.926 -15.785 1.00 42.66 97 GLY A CA 1
ATOM 748 C C . GLY A 1 97 ? -32.820 -10.514 -16.815 1.00 42.66 97 GLY A C 1
ATOM 749 O O . GLY A 1 97 ? -33.667 -9.671 -16.534 1.00 42.66 97 GLY A O 1
ATOM 750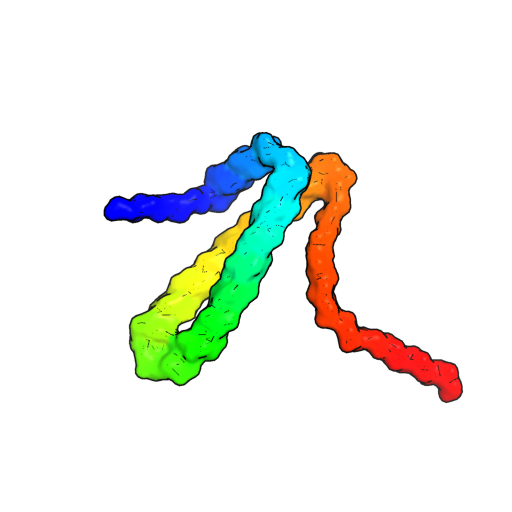 N N . ILE A 1 98 ? -32.811 -11.137 -17.995 1.00 49.22 98 ILE A N 1
ATOM 751 C CA . ILE A 1 98 ? -34.005 -11.214 -18.848 1.00 49.22 98 ILE A CA 1
ATOM 752 C C . ILE A 1 98 ? -34.672 -12.572 -18.644 1.00 49.22 98 ILE A C 1
ATOM 754 O O . ILE A 1 98 ? -34.393 -13.558 -19.319 1.00 49.22 98 ILE A O 1
ATOM 758 N N . HIS A 1 99 ? -35.570 -12.608 -17.663 1.00 43.06 99 HIS A N 1
ATOM 759 C CA . HIS A 1 99 ? -36.641 -13.590 -17.621 1.00 43.06 99 HIS A CA 1
ATOM 760 C C . HIS A 1 99 ? -37.821 -13.035 -18.425 1.00 43.06 99 HIS A C 1
ATOM 762 O O . HIS A 1 99 ? -38.554 -12.185 -17.919 1.00 43.06 99 HIS A O 1
ATOM 768 N N . LEU A 1 100 ? -37.978 -13.506 -19.663 1.00 47.56 100 LEU A N 1
ATOM 769 C CA . LEU A 1 100 ? -39.244 -13.551 -20.400 1.00 47.56 100 LEU A CA 1
ATOM 770 C C . LEU A 1 100 ? -39.301 -14.850 -21.207 1.00 47.56 100 LEU A C 1
ATOM 772 O O . LEU A 1 100 ? -38.303 -15.152 -21.897 1.00 47.56 100 LEU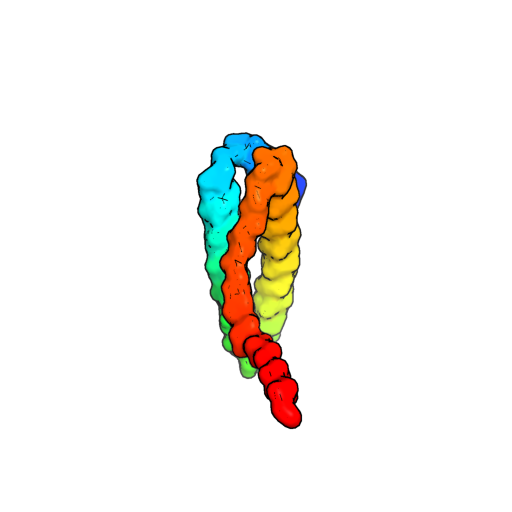 A O 1
#

pLDDT: mean 84.44, std 20.35, range [33.41, 96.94]